Protein AF-A0A930AHE6-F1 (afdb_monomer)

Solvent-accessible surface area (backbone atoms only — not comparable to full-atom values): 8699 Å² total; per-residue (Å²): 134,91,76,77,96,69,81,55,49,76,44,73,29,73,94,49,61,91,55,92,74,78,66,90,91,61,75,57,57,47,76,39,71,47,41,75,77,70,24,64,49,73,49,77,50,75,38,43,70,76,59,51,76,72,59,57,76,68,35,44,32,42,35,38,33,62,46,99,82,72,46,78,48,77,48,74,24,33,27,71,43,67,54,94,60,65,51,80,49,100,93,43,50,27,28,49,36,34,23,41,35,74,51,53,74,72,48,22,72,71,58,67,87,90,74,70,66,51,76,45,76,52,86,72,86,78,54,72,66,58,52,54,49,29,64,73,67,72,59,130

Sequence (140 aa):
AITAMEDGILHLNPETAGANLVPEGKVLAQLYPVLTTEKKVTITTYVTSKDVSSLKQGETIRFTALDENNKEFVLTSTISNIDSNATKTEKGNFFKVEAETSLTDEQAEKLRYGIEGRAVVITGRKTYFNYYLDLFLRRD

pLDDT: mean 89.66, std 6.18, range [55.16, 97.5]

Radius of gyration: 20.26 Å; Cα contacts (8 Å, |Δi|>4): 206; chains: 1; bounding box: 39×32×69 Å

Structure (mmCIF, N/CA/C/O backbone):
data_AF-A0A930AHE6-F1
#
_entry.id   AF-A0A930AHE6-F1
#
loop_
_atom_site.group_PDB
_atom_site.id
_atom_site.type_symbol
_atom_site.label_atom_id
_atom_site.label_alt_id
_atom_site.label_comp_id
_atom_site.label_asym_id
_atom_site.label_entity_id
_atom_site.label_seq_id
_atom_site.pdbx_PDB_ins_code
_atom_site.Cartn_x
_atom_site.Cartn_y
_atom_site.Cartn_z
_atom_site.occupancy
_atom_site.B_iso_or_equiv
_atom_site.auth_seq_id
_atom_site.auth_comp_id
_atom_site.auth_asym_id
_atom_site.auth_atom_id
_atom_site.pdbx_PDB_model_num
ATOM 1 N N . ALA A 1 1 ? 4.603 3.781 -33.735 1.00 77.12 1 ALA A N 1
ATOM 2 C CA . ALA A 1 1 ? 5.556 3.497 -32.645 1.00 77.12 1 ALA A CA 1
ATOM 3 C C . ALA A 1 1 ? 4.760 3.386 -31.356 1.00 77.12 1 ALA A C 1
ATOM 5 O O . ALA A 1 1 ? 3.791 4.120 -31.218 1.00 77.12 1 ALA A O 1
ATOM 6 N N . ILE A 1 2 ? 5.110 2.453 -30.473 1.00 84.38 2 ILE A N 1
ATOM 7 C CA . ILE A 1 2 ? 4.479 2.333 -29.154 1.00 84.38 2 ILE A CA 1
ATOM 8 C C . ILE A 1 2 ? 5.240 3.270 -28.218 1.00 84.38 2 ILE A C 1
ATOM 10 O O . ILE A 1 2 ? 6.467 3.209 -28.170 1.00 84.38 2 ILE A O 1
ATOM 14 N N . THR A 1 3 ? 4.530 4.157 -27.528 1.00 88.94 3 THR A N 1
ATOM 15 C CA . THR A 1 3 ? 5.118 5.187 -26.663 1.00 88.94 3 THR A CA 1
ATOM 16 C C . THR A 1 3 ? 4.431 5.183 -25.306 1.00 88.94 3 THR A C 1
ATOM 18 O O . THR A 1 3 ? 3.224 4.957 -25.226 1.00 88.94 3 THR A O 1
ATOM 21 N N . ALA A 1 4 ? 5.193 5.445 -24.246 1.00 88.25 4 ALA A N 1
ATOM 22 C CA . ALA A 1 4 ? 4.637 5.695 -22.923 1.00 88.25 4 ALA A CA 1
ATOM 23 C C . ALA A 1 4 ? 4.014 7.100 -22.857 1.00 88.25 4 ALA A C 1
ATOM 25 O O . ALA A 1 4 ? 4.445 8.002 -23.574 1.00 88.25 4 ALA A O 1
ATOM 26 N N . MET A 1 5 ? 2.993 7.271 -22.014 1.00 86.75 5 MET A N 1
ATOM 27 C CA . MET A 1 5 ? 2.359 8.577 -21.773 1.00 86.75 5 MET A CA 1
ATOM 28 C C . MET A 1 5 ? 3.099 9.412 -20.723 1.00 86.75 5 MET A C 1
ATOM 30 O O . MET A 1 5 ? 2.914 10.623 -20.676 1.00 86.75 5 MET A O 1
ATOM 34 N N . GLU A 1 6 ? 3.915 8.763 -19.894 1.00 85.56 6 GLU A N 1
ATOM 35 C CA . GLU A 1 6 ? 4.613 9.358 -18.757 1.00 85.56 6 GLU A CA 1
ATOM 36 C C . GLU A 1 6 ? 6.051 8.828 -18.689 1.00 85.56 6 GLU A C 1
ATOM 38 O O . GLU A 1 6 ? 6.382 7.815 -19.318 1.00 85.56 6 GLU A O 1
ATOM 43 N N . ASP A 1 7 ? 6.892 9.513 -17.918 1.00 86.38 7 ASP A N 1
ATOM 44 C CA . ASP A 1 7 ? 8.259 9.087 -17.630 1.00 86.38 7 ASP A CA 1
ATOM 45 C C . ASP A 1 7 ? 8.283 8.075 -16.476 1.00 86.38 7 ASP A C 1
ATOM 47 O O . ASP A 1 7 ? 7.474 8.125 -15.549 1.00 86.38 7 ASP A O 1
ATOM 51 N N . GLY A 1 8 ? 9.236 7.143 -16.499 1.00 88.50 8 GLY A N 1
ATOM 52 C CA . GLY A 1 8 ? 9.329 6.135 -15.450 1.00 88.50 8 GLY A CA 1
ATOM 53 C C . GLY A 1 8 ? 10.387 5.067 -15.685 1.00 88.50 8 GLY A C 1
ATOM 54 O O . GLY A 1 8 ? 11.153 5.096 -16.648 1.00 88.50 8 GLY A O 1
ATOM 55 N N . ILE A 1 9 ? 10.408 4.094 -14.780 1.00 89.06 9 ILE A N 1
ATOM 56 C CA . ILE A 1 9 ? 11.221 2.887 -14.879 1.00 89.06 9 ILE A CA 1
ATOM 57 C C . ILE A 1 9 ? 10.420 1.841 -15.650 1.00 89.06 9 ILE A C 1
ATOM 59 O O . ILE A 1 9 ? 9.356 1.400 -15.211 1.00 89.06 9 ILE A O 1
ATOM 63 N N . LEU A 1 10 ? 10.945 1.440 -16.805 1.00 90.06 10 LEU A N 1
ATOM 64 C CA . LEU A 1 10 ? 10.328 0.435 -17.660 1.00 90.06 10 LEU A CA 1
ATOM 65 C C . LEU A 1 10 ? 10.661 -0.977 -17.163 1.00 90.06 10 LEU A C 1
ATOM 67 O O . LEU A 1 10 ? 11.825 -1.371 -17.114 1.00 90.06 10 LEU A O 1
ATOM 71 N N . HIS A 1 11 ? 9.631 -1.758 -16.856 1.00 89.50 11 HIS A N 1
ATOM 72 C CA . HIS A 1 11 ? 9.728 -3.182 -16.562 1.00 89.50 11 HIS A CA 1
ATOM 73 C C . HIS A 1 11 ? 9.187 -3.987 -17.748 1.00 89.50 11 HIS A C 1
ATOM 75 O O . HIS A 1 11 ? 7.983 -4.009 -18.000 1.00 89.50 11 HIS A O 1
ATOM 81 N N . LEU A 1 12 ? 10.076 -4.620 -18.514 1.00 89.88 12 LEU A N 1
ATOM 82 C CA . LEU A 1 12 ? 9.696 -5.397 -19.696 1.00 89.88 12 LEU A CA 1
ATOM 83 C C . LEU A 1 12 ? 9.004 -6.701 -19.294 1.00 89.88 12 LEU A C 1
ATOM 85 O O . LEU A 1 12 ? 9.465 -7.386 -18.386 1.00 89.88 12 LEU A O 1
ATOM 89 N N . ASN A 1 13 ? 7.942 -7.075 -20.011 1.00 89.75 13 ASN A N 1
ATOM 90 C CA . ASN A 1 13 ? 7.317 -8.377 -19.829 1.00 89.75 13 ASN A CA 1
ATOM 91 C C . ASN A 1 13 ? 8.217 -9.471 -20.444 1.00 89.75 13 ASN A C 1
ATOM 93 O O . ASN A 1 13 ? 8.412 -9.471 -21.668 1.00 89.75 13 ASN A O 1
ATOM 97 N N . PRO A 1 14 ? 8.730 -10.426 -19.643 1.00 88.69 14 PRO A N 1
ATOM 98 C CA . PRO A 1 14 ? 9.581 -11.503 -20.144 1.00 88.69 14 PRO A CA 1
ATOM 99 C C . PRO A 1 14 ? 8.890 -12.372 -21.199 1.00 88.69 14 PRO A C 1
ATOM 101 O O . PRO A 1 14 ? 9.547 -12.861 -22.112 1.00 88.69 14 PRO A O 1
ATOM 104 N N . GLU A 1 15 ? 7.566 -12.538 -21.116 1.00 88.44 15 GLU A N 1
ATOM 105 C CA . GLU A 1 15 ? 6.795 -13.384 -22.039 1.00 88.44 15 GLU A CA 1
ATOM 106 C C . GLU A 1 15 ? 6.773 -12.848 -23.474 1.00 88.44 15 GLU A C 1
ATOM 108 O O . GLU A 1 15 ? 6.549 -13.598 -24.421 1.00 88.44 15 GLU A O 1
ATOM 113 N N . THR A 1 16 ? 6.979 -11.542 -23.638 1.00 86.81 16 THR A N 1
ATOM 114 C CA . THR A 1 16 ? 6.998 -10.867 -24.941 1.00 86.81 16 THR A CA 1
ATOM 115 C C . THR A 1 16 ? 8.395 -10.383 -25.323 1.00 86.81 16 THR A C 1
ATOM 117 O O . THR A 1 16 ? 8.568 -9.757 -26.369 1.00 86.81 16 THR A O 1
ATOM 120 N N . ALA A 1 17 ? 9.404 -10.646 -24.488 1.00 83.62 17 ALA A N 1
ATOM 121 C CA . ALA A 1 17 ? 10.763 -10.179 -24.712 1.00 83.62 17 ALA A CA 1
ATOM 122 C C . ALA A 1 17 ? 11.369 -10.840 -25.963 1.00 83.62 17 ALA A C 1
ATOM 124 O O . ALA A 1 17 ? 11.448 -12.061 -26.066 1.00 83.62 17 ALA A O 1
ATOM 125 N N . GLY A 1 18 ? 11.794 -10.022 -26.931 1.00 82.06 18 GLY A N 1
ATOM 126 C CA . GLY A 1 18 ? 12.395 -10.493 -28.185 1.00 82.06 18 GLY A CA 1
ATOM 127 C C . GLY A 1 18 ? 11.403 -11.050 -29.216 1.00 82.06 18 GLY A C 1
ATOM 128 O O . GLY A 1 18 ? 11.829 -11.532 -30.265 1.00 82.06 18 GLY A O 1
ATOM 129 N N . ALA A 1 19 ? 10.094 -10.981 -28.955 1.00 84.75 19 ALA A N 1
ATOM 130 C CA . ALA A 1 19 ? 9.081 -11.388 -29.920 1.00 84.75 19 ALA A CA 1
ATOM 131 C C . ALA A 1 19 ? 8.931 -10.340 -31.037 1.00 84.75 19 ALA A C 1
ATOM 133 O O . ALA A 1 19 ? 8.713 -9.160 -30.776 1.00 84.75 19 ALA A O 1
ATOM 134 N N . ASN A 1 20 ? 8.982 -10.786 -32.295 1.00 84.19 20 ASN A N 1
ATOM 135 C CA . ASN A 1 20 ? 8.735 -9.922 -33.460 1.00 84.19 20 ASN A CA 1
ATOM 136 C C . ASN A 1 20 ? 7.241 -9.678 -33.721 1.00 84.19 20 ASN A C 1
ATOM 138 O O . ASN A 1 20 ? 6.882 -8.758 -34.453 1.00 84.19 20 ASN A O 1
ATOM 142 N N . LEU A 1 21 ? 6.370 -10.520 -33.159 1.00 88.62 21 LEU A N 1
ATOM 143 C CA . LEU A 1 21 ? 4.924 -10.430 -33.306 1.00 88.62 21 LEU A CA 1
ATOM 144 C C . LEU A 1 21 ? 4.273 -10.741 -31.961 1.00 88.62 21 LEU A C 1
ATOM 146 O O . LEU A 1 21 ? 4.506 -11.802 -31.384 1.00 88.62 21 LEU A O 1
ATOM 150 N N . VAL A 1 22 ? 3.471 -9.801 -31.468 1.00 88.75 22 VAL A N 1
ATOM 151 C CA . VAL A 1 22 ? 2.757 -9.910 -30.195 1.00 88.75 22 VAL A CA 1
ATOM 152 C C . VAL A 1 22 ? 1.273 -9.639 -30.458 1.00 88.75 22 VAL A C 1
ATOM 154 O O . VAL A 1 22 ? 0.965 -8.661 -31.141 1.00 88.75 22 VAL A O 1
ATOM 157 N N . PRO A 1 23 ? 0.350 -10.486 -29.962 1.00 90.62 23 PRO A N 1
ATOM 158 C CA . PRO A 1 23 ? -1.082 -10.257 -30.115 1.00 90.62 23 PRO A CA 1
ATOM 159 C C . PRO A 1 23 ? -1.528 -8.930 -29.498 1.00 90.62 23 PRO A C 1
ATOM 161 O O . PRO A 1 23 ? -1.035 -8.524 -28.442 1.00 90.62 23 PRO A O 1
ATOM 164 N N . GLU A 1 24 ? -2.509 -8.285 -30.124 1.00 89.81 24 GLU A N 1
ATOM 165 C CA . GLU A 1 24 ? -3.134 -7.090 -29.565 1.00 89.81 24 GLU A CA 1
ATOM 166 C C . GLU A 1 24 ? -3.746 -7.391 -28.188 1.00 89.81 24 GLU A C 1
ATOM 168 O O . GLU A 1 24 ? -4.320 -8.456 -27.954 1.00 89.81 24 GLU A O 1
ATOM 173 N N . GLY A 1 25 ? -3.568 -6.462 -27.248 1.00 88.38 25 GLY A N 1
ATOM 174 C CA . GLY A 1 25 ? -4.003 -6.618 -25.860 1.00 88.38 25 GLY A CA 1
ATOM 175 C C . GLY A 1 25 ? -3.036 -7.397 -24.961 1.00 88.38 25 GLY A C 1
ATOM 176 O O . GLY A 1 25 ? -3.229 -7.412 -23.746 1.00 88.38 25 GLY A O 1
ATOM 177 N N . LYS A 1 26 ? -1.967 -8.005 -25.496 1.00 90.56 26 LYS A N 1
ATOM 178 C CA . LYS A 1 26 ? -0.927 -8.612 -24.655 1.00 90.56 26 LYS A CA 1
ATOM 179 C C . LYS A 1 26 ? 0.003 -7.530 -24.095 1.00 90.56 26 LYS A C 1
ATOM 181 O O . LYS A 1 26 ? 0.514 -6.686 -24.826 1.00 90.56 26 LYS A O 1
ATOM 186 N N . VAL A 1 27 ? 0.234 -7.571 -22.783 1.00 90.75 27 VAL A N 1
ATOM 187 C CA . VAL A 1 27 ? 1.105 -6.616 -22.079 1.00 90.75 27 VAL A CA 1
ATOM 188 C C . VAL A 1 27 ? 2.552 -6.776 -22.549 1.00 90.75 27 VAL A C 1
ATOM 190 O O . VAL A 1 27 ? 3.098 -7.872 -22.462 1.00 90.75 27 VAL A O 1
ATOM 193 N N . LEU A 1 28 ? 3.169 -5.682 -23.002 1.00 90.94 28 LEU A N 1
ATOM 194 C CA . LEU A 1 28 ? 4.573 -5.643 -23.441 1.00 90.94 28 LEU A CA 1
ATOM 195 C C . LEU A 1 28 ? 5.536 -5.249 -22.319 1.00 90.94 28 LEU A C 1
ATOM 197 O O . LEU A 1 28 ? 6.650 -5.759 -22.227 1.00 90.94 28 LEU A O 1
ATOM 201 N N . ALA A 1 29 ? 5.113 -4.301 -21.487 1.00 90.00 29 ALA A N 1
ATOM 202 C CA . ALA A 1 29 ? 5.888 -3.753 -20.389 1.00 90.00 29 ALA A CA 1
ATOM 203 C C . ALA A 1 29 ? 4.960 -3.026 -19.409 1.00 90.00 29 ALA A C 1
ATOM 205 O O . ALA A 1 29 ? 3.835 -2.662 -19.758 1.00 90.00 29 ALA A O 1
ATOM 206 N N . GLN A 1 30 ? 5.456 -2.795 -18.202 1.00 90.12 30 GLN A N 1
ATOM 207 C CA . GLN A 1 30 ? 4.848 -1.945 -17.187 1.00 90.12 30 GLN A CA 1
ATOM 208 C C . GLN A 1 30 ? 5.765 -0.752 -16.935 1.00 90.12 30 GLN A C 1
ATOM 210 O O . GLN A 1 30 ? 6.987 -0.889 -16.947 1.00 90.12 30 GLN A O 1
ATOM 215 N N . LEU A 1 31 ? 5.177 0.419 -16.720 1.00 90.81 31 LEU A N 1
ATOM 216 C CA . LEU A 1 31 ? 5.914 1.624 -16.373 1.00 90.81 31 LEU A CA 1
ATOM 217 C C . LEU A 1 31 ? 5.657 1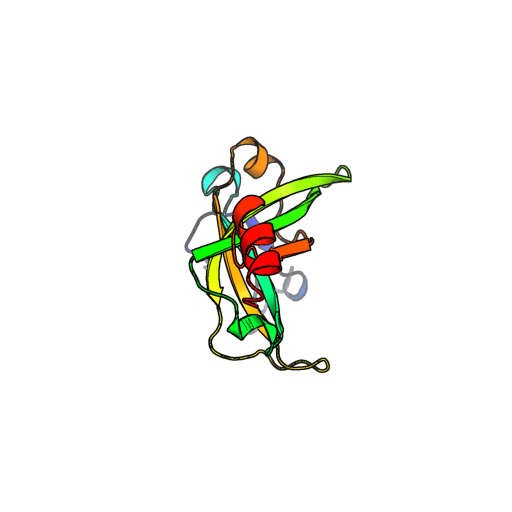.949 -14.905 1.00 90.81 31 LEU A C 1
ATOM 219 O O . LEU A 1 31 ? 4.503 2.055 -14.492 1.00 90.81 31 LEU A O 1
ATOM 223 N N . TYR A 1 32 ? 6.730 2.104 -14.135 1.00 89.75 32 TYR A N 1
ATOM 224 C CA . TYR A 1 32 ? 6.662 2.493 -12.732 1.00 89.75 32 TYR A CA 1
ATOM 225 C C . TYR A 1 32 ? 7.172 3.923 -12.543 1.00 89.75 32 TYR A C 1
ATOM 227 O O . TYR A 1 32 ? 8.270 4.228 -13.015 1.00 89.75 32 TYR A O 1
ATOM 235 N N . PRO A 1 33 ? 6.448 4.791 -11.818 1.00 90.06 33 PRO A N 1
ATOM 236 C CA . PRO A 1 33 ? 6.925 6.140 -11.549 1.00 90.06 33 PRO A CA 1
ATOM 237 C C . PRO A 1 33 ? 8.207 6.130 -10.710 1.00 90.06 33 PRO A C 1
ATOM 239 O O . PRO A 1 33 ? 8.372 5.296 -9.810 1.00 90.06 33 PRO A O 1
ATOM 242 N N . VAL A 1 34 ? 9.120 7.061 -10.989 1.00 90.62 34 VAL A N 1
ATOM 243 C CA . VAL A 1 34 ? 10.399 7.158 -10.273 1.00 90.62 34 VAL A CA 1
ATOM 244 C C . VAL A 1 34 ? 10.152 7.653 -8.847 1.00 90.62 34 VAL A C 1
ATOM 246 O O . VAL A 1 34 ? 9.753 8.797 -8.638 1.00 90.62 34 VAL A O 1
ATOM 249 N N . LEU A 1 35 ? 10.429 6.801 -7.855 1.00 91.06 35 LEU A N 1
ATOM 250 C CA . LEU A 1 35 ? 10.141 7.082 -6.442 1.00 91.06 35 LEU A CA 1
ATOM 251 C C . LEU A 1 35 ? 10.841 8.336 -5.911 1.00 91.06 35 LEU A C 1
ATOM 253 O O . LEU A 1 35 ? 10.248 9.067 -5.125 1.00 91.06 35 LEU A O 1
ATOM 257 N N . THR A 1 36 ? 12.074 8.604 -6.346 1.00 90.25 36 THR A N 1
ATOM 258 C CA . THR A 1 36 ? 12.848 9.784 -5.924 1.00 90.25 36 THR A CA 1
ATOM 259 C C . THR A 1 36 ? 12.264 11.100 -6.439 1.00 90.25 36 THR A C 1
ATOM 261 O O . THR A 1 36 ? 12.458 12.132 -5.798 1.00 90.25 36 THR A O 1
ATOM 264 N N . THR A 1 37 ? 11.510 11.063 -7.542 1.00 90.44 37 THR A N 1
ATOM 265 C CA . THR A 1 37 ? 10.839 12.233 -8.125 1.00 90.44 37 THR A CA 1
ATOM 266 C C . THR A 1 37 ? 9.414 12.368 -7.597 1.00 90.44 37 THR A C 1
ATOM 268 O O . THR A 1 37 ? 9.084 13.376 -6.979 1.00 90.44 37 THR A O 1
ATOM 271 N N . GLU A 1 38 ? 8.585 11.338 -7.788 1.00 90.75 38 GLU A N 1
ATOM 272 C CA . GLU A 1 38 ? 7.153 11.390 -7.462 1.00 90.75 38 GLU A CA 1
ATOM 273 C C . GLU A 1 38 ? 6.883 11.313 -5.961 1.00 90.75 38 GLU A C 1
ATOM 275 O O . GLU A 1 38 ? 5.899 11.861 -5.466 1.00 90.75 38 GLU A O 1
ATOM 280 N N . LYS A 1 39 ? 7.746 10.601 -5.222 1.00 92.50 39 LYS A N 1
ATOM 281 C CA . LYS A 1 39 ? 7.654 10.388 -3.770 1.00 92.50 39 LYS A CA 1
ATOM 282 C C . LYS A 1 39 ? 6.277 9.939 -3.286 1.00 92.50 39 LYS A C 1
ATOM 284 O O . LYS A 1 39 ? 5.963 10.123 -2.117 1.00 92.50 39 LYS A O 1
ATOM 289 N N . LYS A 1 40 ? 5.445 9.346 -4.138 1.00 93.19 40 LYS A N 1
ATOM 290 C CA . LYS A 1 40 ? 4.108 8.873 -3.786 1.00 93.19 40 LYS A CA 1
ATOM 291 C C . LYS A 1 40 ? 4.034 7.375 -4.005 1.00 93.19 40 LYS A C 1
ATOM 293 O O . LYS A 1 40 ? 4.435 6.881 -5.055 1.00 93.19 40 LYS A O 1
ATOM 298 N N . VAL A 1 41 ? 3.518 6.657 -3.013 1.00 94.38 41 VAL A N 1
ATOM 299 C CA . VAL A 1 41 ? 3.331 5.206 -3.100 1.00 94.38 41 VAL A CA 1
ATOM 300 C C . VAL A 1 41 ? 1.969 4.783 -2.590 1.00 94.38 41 VAL A C 1
ATOM 302 O O . VAL A 1 41 ? 1.392 5.414 -1.702 1.00 94.38 41 VAL A O 1
ATOM 305 N N . THR A 1 42 ? 1.503 3.665 -3.139 1.00 96.19 42 THR A N 1
ATOM 306 C CA . THR A 1 42 ? 0.252 3.017 -2.759 1.00 96.19 42 THR A CA 1
ATOM 307 C C . THR A 1 42 ? 0.559 1.665 -2.138 1.00 96.19 42 THR A C 1
ATOM 309 O O . THR A 1 42 ? 1.160 0.796 -2.769 1.00 96.19 42 THR A O 1
ATOM 312 N N . ILE A 1 43 ? 0.121 1.470 -0.901 1.00 95.94 43 ILE A N 1
ATOM 313 C CA . ILE A 1 43 ? 0.108 0.172 -0.235 1.00 95.94 43 ILE A CA 1
ATOM 314 C C . ILE A 1 43 ? -1.236 -0.478 -0.527 1.00 95.94 43 ILE A C 1
ATOM 316 O O . ILE A 1 43 ? -2.286 0.095 -0.245 1.00 95.94 43 ILE A O 1
ATOM 320 N N . THR A 1 44 ? -1.189 -1.688 -1.075 1.00 96.44 44 THR A N 1
ATOM 321 C CA . THR A 1 44 ? -2.374 -2.507 -1.335 1.00 96.44 44 THR A CA 1
ATOM 322 C C . THR A 1 44 ? -2.437 -3.640 -0.323 1.00 96.44 44 THR A C 1
ATOM 324 O O . THR A 1 44 ? -1.453 -4.348 -0.119 1.00 96.44 44 THR A O 1
ATOM 327 N N . THR A 1 45 ? -3.596 -3.838 0.295 1.00 95.12 45 THR A N 1
ATOM 328 C CA . THR A 1 45 ? -3.863 -4.985 1.167 1.00 95.12 45 THR A CA 1
ATOM 329 C C . THR A 1 45 ? -5.254 -5.553 0.905 1.00 95.12 45 THR A C 1
ATOM 331 O O . THR A 1 45 ? -6.098 -4.904 0.289 1.00 95.12 45 THR A O 1
ATOM 334 N N . TYR A 1 46 ? -5.491 -6.776 1.370 1.00 93.88 46 TYR A N 1
ATOM 335 C CA . TYR A 1 46 ? -6.761 -7.476 1.227 1.00 93.88 46 TYR A CA 1
ATOM 336 C C . TYR A 1 46 ? -7.318 -7.823 2.602 1.00 93.88 46 TYR A C 1
ATOM 338 O O . TYR A 1 46 ? -6.641 -8.447 3.420 1.00 93.88 46 TYR A O 1
ATOM 346 N N . VAL A 1 47 ? -8.564 -7.434 2.850 1.00 93.25 47 VAL A N 1
ATOM 347 C CA . VAL A 1 47 ? -9.246 -7.633 4.135 1.00 93.25 47 VAL A CA 1
ATOM 348 C C . VAL A 1 47 ? -10.491 -8.489 3.962 1.00 93.25 47 VAL A C 1
ATOM 350 O O . VAL A 1 47 ? -11.087 -8.539 2.887 1.00 93.25 47 VAL A O 1
ATOM 353 N N . THR A 1 48 ? -10.891 -9.199 5.013 1.00 92.62 48 THR A N 1
ATOM 354 C CA . THR A 1 48 ? -12.055 -10.087 4.945 1.00 92.62 48 THR A CA 1
ATOM 355 C C . THR A 1 48 ? -13.363 -9.296 4.907 1.00 92.62 48 THR A C 1
ATOM 357 O O . THR A 1 48 ? -13.432 -8.143 5.334 1.00 92.62 48 THR A O 1
ATOM 360 N N . SER A 1 49 ? -14.444 -9.948 4.467 1.00 88.94 49 SER A N 1
ATOM 361 C CA . SER A 1 49 ? -15.793 -9.356 4.494 1.00 88.94 49 SER A CA 1
ATOM 362 C C . SER A 1 49 ? -16.262 -8.961 5.902 1.00 88.94 49 SER A C 1
ATOM 364 O O . SER A 1 49 ? -17.079 -8.057 6.046 1.00 88.94 49 SER A O 1
ATOM 366 N N . LYS A 1 50 ? -15.758 -9.630 6.946 1.00 89.12 50 LYS A N 1
ATOM 367 C CA . LYS A 1 50 ? -16.067 -9.284 8.337 1.00 89.12 50 LYS A CA 1
ATOM 368 C C . LYS A 1 50 ? -15.379 -7.977 8.728 1.00 89.12 50 LYS A C 1
ATOM 370 O O . LYS A 1 50 ? -16.023 -7.081 9.270 1.00 89.12 50 LYS A O 1
ATOM 375 N N . ASP A 1 51 ? -14.092 -7.867 8.419 1.00 88.94 51 ASP A N 1
ATOM 376 C CA . ASP A 1 51 ? -13.252 -6.785 8.932 1.00 88.94 51 ASP A CA 1
ATOM 377 C C . ASP A 1 51 ? -13.437 -5.485 8.139 1.00 88.94 51 ASP A C 1
ATOM 379 O O . ASP A 1 51 ? -13.407 -4.406 8.730 1.00 88.94 51 ASP A O 1
ATOM 383 N N . VAL A 1 52 ? -13.727 -5.576 6.830 1.00 91.00 52 VAL A N 1
ATOM 384 C CA . VAL A 1 52 ? -13.936 -4.404 5.955 1.00 91.00 52 VAL A CA 1
ATOM 385 C C . VAL A 1 52 ? -15.032 -3.469 6.473 1.00 91.00 52 VAL A C 1
ATOM 387 O O . VAL A 1 52 ? -14.926 -2.258 6.324 1.00 91.00 52 VAL A O 1
ATOM 390 N N . SER A 1 53 ? -16.053 -4.016 7.142 1.00 87.50 53 SER A N 1
ATOM 391 C CA . SER A 1 53 ? -17.174 -3.245 7.698 1.00 87.50 53 SER A CA 1
ATOM 392 C C . SER A 1 53 ? -16.763 -2.251 8.788 1.00 87.50 53 SER A C 1
ATOM 394 O O . SER A 1 53 ? -17.482 -1.287 9.046 1.00 87.50 53 SER A O 1
ATOM 396 N N . SER A 1 54 ? -15.607 -2.477 9.419 1.00 87.56 54 SER A N 1
ATOM 397 C CA . SER A 1 54 ? -15.060 -1.588 10.443 1.00 87.56 54 SER A CA 1
ATOM 398 C C . SER A 1 54 ? -14.103 -0.539 9.882 1.00 87.56 54 SER A C 1
ATOM 400 O O . SER A 1 54 ? -13.756 0.386 10.611 1.00 87.56 54 SER A O 1
ATOM 402 N N . LEU A 1 55 ? -13.702 -0.663 8.612 1.00 91.88 55 LEU A N 1
ATOM 403 C CA . LEU A 1 55 ? -12.727 0.221 7.986 1.00 91.88 55 LEU A CA 1
ATOM 404 C C . LEU A 1 55 ? -13.384 1.423 7.319 1.00 91.88 55 LEU A C 1
ATOM 406 O O . LEU A 1 55 ? -14.486 1.336 6.771 1.00 91.88 55 LEU A O 1
ATOM 410 N N . LYS A 1 56 ? -12.674 2.550 7.322 1.00 92.75 56 LYS A N 1
ATOM 411 C CA . LYS A 1 56 ? -13.120 3.787 6.676 1.00 92.75 56 LYS A CA 1
ATOM 412 C C . LYS A 1 56 ? -11.991 4.453 5.904 1.00 92.75 56 LYS A C 1
ATOM 414 O O . LYS A 1 56 ? -10.831 4.448 6.312 1.00 92.75 56 LYS A O 1
ATOM 419 N N . GLN A 1 57 ? -12.358 5.096 4.800 1.00 93.88 57 GLN A N 1
ATOM 420 C CA . GLN A 1 57 ? -11.458 6.006 4.100 1.00 93.88 57 GLN A CA 1
ATOM 421 C C . GLN A 1 57 ? -10.978 7.103 5.067 1.00 93.88 57 GLN A C 1
ATOM 423 O O . GLN A 1 57 ? -11.757 7.612 5.875 1.00 93.88 57 GLN A O 1
ATOM 428 N N . GLY A 1 58 ? -9.693 7.447 5.001 1.00 93.31 58 GLY A N 1
ATOM 429 C CA . GLY A 1 58 ? -9.054 8.394 5.917 1.00 93.31 58 GLY A CA 1
ATOM 430 C C . GLY A 1 58 ? -8.433 7.770 7.172 1.00 93.31 58 GLY A C 1
ATOM 431 O O . GLY A 1 58 ? -7.686 8.455 7.872 1.00 93.31 58 GLY A O 1
ATOM 432 N N . GLU A 1 59 ? -8.680 6.490 7.467 1.00 93.75 59 GLU A N 1
ATOM 433 C CA . GLU A 1 59 ? -7.992 5.810 8.569 1.00 93.75 59 GLU A CA 1
ATOM 434 C C . GLU A 1 59 ? -6.507 5.587 8.266 1.00 93.75 59 GLU A C 1
ATOM 436 O O . GLU A 1 59 ? -6.069 5.537 7.116 1.00 93.75 59 GLU A O 1
ATOM 441 N N . THR A 1 60 ? -5.707 5.458 9.323 1.00 95.19 60 THR A N 1
ATOM 442 C CA . THR A 1 60 ? -4.264 5.260 9.195 1.00 95.19 60 THR A CA 1
ATOM 443 C C . THR A 1 60 ? -3.928 3.778 9.072 1.00 95.19 60 THR A C 1
ATOM 445 O O . THR A 1 60 ? -4.312 2.976 9.922 1.00 95.19 60 THR A O 1
ATOM 448 N N . ILE A 1 61 ? -3.124 3.426 8.072 1.00 95.38 61 ILE A N 1
ATOM 449 C CA . ILE A 1 61 ? -2.457 2.131 7.953 1.00 95.38 61 ILE A CA 1
ATOM 450 C C . ILE A 1 61 ? -0.978 2.297 8.281 1.00 95.38 61 ILE A C 1
ATOM 452 O O . ILE A 1 61 ? -0.285 3.145 7.718 1.00 95.38 61 ILE A O 1
ATOM 456 N N . ARG A 1 62 ? -0.479 1.444 9.176 1.00 96.31 62 ARG A N 1
ATOM 457 C CA . ARG A 1 62 ? 0.950 1.272 9.423 1.00 96.31 62 ARG A CA 1
ATOM 458 C C . ARG A 1 62 ? 1.442 0.046 8.668 1.00 96.31 62 ARG A C 1
ATOM 460 O O . ARG A 1 62 ? 1.067 -1.074 9.011 1.00 96.31 62 ARG A O 1
ATOM 467 N N . PHE A 1 63 ? 2.281 0.269 7.668 1.00 96.19 63 PHE A N 1
ATOM 468 C CA . PHE A 1 63 ? 2.965 -0.781 6.929 1.00 96.19 63 PHE A CA 1
ATOM 469 C C . PHE A 1 63 ? 4.379 -0.960 7.474 1.00 96.19 63 PHE A C 1
ATOM 471 O O . PHE A 1 63 ? 5.104 0.015 7.650 1.00 96.19 63 PHE A O 1
ATOM 478 N N . THR A 1 64 ? 4.751 -2.202 7.749 1.00 95.56 64 THR A N 1
ATOM 479 C CA . THR A 1 64 ? 6.065 -2.596 8.249 1.00 95.56 64 THR A CA 1
ATOM 480 C C . THR A 1 64 ? 6.649 -3.639 7.309 1.00 95.56 64 THR A C 1
ATOM 482 O O . THR A 1 64 ? 6.016 -4.676 7.099 1.00 95.56 64 THR A O 1
ATOM 485 N N . ALA A 1 65 ? 7.854 -3.409 6.798 1.00 93.62 65 ALA A N 1
ATOM 486 C CA . ALA A 1 65 ? 8.568 -4.367 5.959 1.00 93.62 65 ALA A CA 1
ATOM 487 C C . ALA A 1 65 ? 10.078 -4.311 6.208 1.00 93.62 65 ALA A C 1
ATOM 489 O O . ALA A 1 65 ? 10.565 -3.451 6.943 1.00 93.62 65 ALA A O 1
ATOM 490 N N . LEU A 1 66 ? 10.800 -5.258 5.614 1.00 90.88 66 LEU A N 1
ATOM 491 C CA . LEU A 1 66 ? 12.258 -5.313 5.633 1.00 90.88 66 LEU A CA 1
ATOM 492 C C . LEU A 1 66 ? 12.805 -4.760 4.315 1.00 90.88 66 LEU A C 1
ATOM 494 O O . LEU A 1 66 ? 12.249 -5.034 3.252 1.00 90.88 66 LEU A O 1
ATOM 498 N N . ASP A 1 67 ? 13.878 -3.979 4.391 1.00 84.69 67 ASP A N 1
ATOM 499 C CA . ASP A 1 67 ? 14.646 -3.568 3.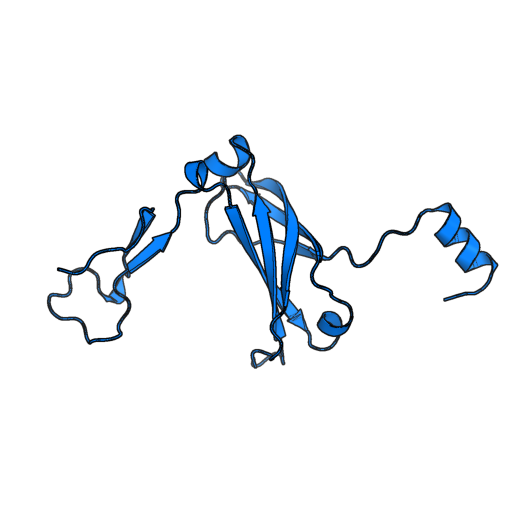218 1.00 84.69 67 ASP A CA 1
ATOM 500 C C . ASP A 1 67 ? 15.585 -4.691 2.731 1.00 84.69 67 ASP A C 1
ATOM 502 O O . ASP A 1 67 ? 15.683 -5.764 3.331 1.00 84.69 67 ASP A O 1
ATOM 506 N N . GLU A 1 68 ? 16.320 -4.428 1.648 1.00 81.00 68 GLU A N 1
ATOM 507 C CA . GLU A 1 68 ? 17.306 -5.362 1.076 1.00 81.00 68 GLU A CA 1
ATOM 508 C C . GLU A 1 68 ? 18.426 -5.755 2.063 1.00 81.00 68 GLU A C 1
ATOM 510 O O . GLU A 1 68 ? 19.095 -6.769 1.877 1.00 81.00 68 GLU A O 1
ATOM 515 N N . ASN A 1 69 ? 18.624 -4.980 3.135 1.00 86.00 69 ASN A N 1
ATOM 516 C CA . ASN A 1 69 ? 19.617 -5.214 4.181 1.00 86.00 69 ASN A CA 1
ATOM 517 C C . ASN A 1 69 ? 19.006 -5.835 5.451 1.00 86.00 69 ASN A C 1
ATOM 519 O O . ASN A 1 69 ? 19.639 -5.793 6.510 1.00 86.00 69 ASN A O 1
ATOM 523 N N . ASN A 1 70 ? 17.787 -6.384 5.375 1.00 85.94 70 ASN A N 1
ATOM 524 C CA . ASN A 1 70 ? 17.017 -6.900 6.512 1.00 85.94 70 ASN A CA 1
ATOM 525 C C . ASN A 1 70 ? 16.770 -5.866 7.626 1.00 85.94 70 ASN A C 1
ATOM 527 O O . ASN A 1 70 ? 16.571 -6.234 8.787 1.00 85.94 70 ASN A O 1
ATOM 531 N N . LYS A 1 71 ? 16.777 -4.569 7.307 1.00 89.56 71 LYS A N 1
ATOM 532 C CA . LYS A 1 71 ? 16.407 -3.511 8.250 1.00 89.56 71 LYS A CA 1
ATOM 533 C C . LYS A 1 71 ? 14.922 -3.223 8.136 1.00 89.56 71 LYS A C 1
ATOM 535 O O . LYS A 1 71 ? 14.390 -3.028 7.046 1.00 89.56 71 LYS A O 1
ATOM 540 N N . GLU A 1 72 ? 14.259 -3.174 9.283 1.00 91.44 72 GLU A N 1
ATOM 541 C CA . GLU A 1 72 ? 12.846 -2.826 9.347 1.00 91.44 72 GLU A CA 1
ATOM 542 C C . GLU A 1 72 ? 12.640 -1.347 9.008 1.00 91.44 72 GLU A C 1
ATOM 544 O O . GLU A 1 72 ? 13.323 -0.468 9.539 1.00 91.44 72 GLU A O 1
ATOM 549 N N . PHE A 1 73 ? 11.658 -1.074 8.155 1.00 91.94 73 PHE A N 1
ATOM 550 C CA . PHE A 1 73 ? 11.152 0.266 7.912 1.00 91.94 73 PHE A CA 1
ATOM 551 C C . PHE A 1 73 ? 9.635 0.303 8.076 1.00 91.94 73 PHE A C 1
ATOM 553 O O . PHE A 1 73 ? 8.931 -0.703 7.945 1.00 91.94 73 PHE A O 1
ATOM 560 N N . VAL A 1 74 ? 9.131 1.499 8.378 1.00 94.31 74 VAL A N 1
ATOM 561 C CA . VAL A 1 74 ? 7.712 1.735 8.630 1.00 94.31 74 VAL A CA 1
ATOM 562 C C . VAL A 1 74 ? 7.211 2.859 7.737 1.00 94.31 74 VAL A C 1
ATOM 564 O O . VAL A 1 74 ? 7.792 3.943 7.708 1.00 94.31 74 VAL A O 1
ATOM 567 N N . LEU A 1 75 ? 6.094 2.612 7.056 1.00 95.06 75 LEU A N 1
ATOM 568 C CA . LEU A 1 75 ? 5.345 3.614 6.310 1.00 95.06 75 LEU A CA 1
ATOM 569 C C . LEU A 1 75 ? 4.004 3.855 7.000 1.00 95.06 75 LEU A C 1
ATOM 571 O O . LEU A 1 75 ? 3.218 2.932 7.219 1.00 95.06 75 LEU A O 1
ATOM 575 N N . THR A 1 76 ? 3.747 5.112 7.349 1.00 95.81 76 THR A N 1
ATOM 576 C CA . THR A 1 76 ? 2.441 5.548 7.854 1.00 95.81 76 THR A CA 1
ATOM 577 C C . THR A 1 76 ? 1.662 6.129 6.688 1.00 95.81 76 THR A C 1
ATOM 579 O O . THR A 1 76 ? 2.134 7.057 6.037 1.00 95.81 76 THR A O 1
ATOM 582 N N . SER A 1 77 ? 0.499 5.554 6.409 1.00 95.94 77 SER A N 1
ATOM 583 C CA . SER A 1 77 ? -0.273 5.821 5.194 1.00 95.94 77 SER A CA 1
ATOM 584 C C . SER A 1 77 ? -1.738 6.022 5.526 1.00 95.94 77 SER A C 1
ATOM 586 O O . SER A 1 77 ? -2.202 5.584 6.579 1.00 95.94 77 SER A O 1
ATOM 588 N N . THR A 1 78 ? -2.471 6.660 4.627 1.00 97.12 78 THR A N 1
ATOM 589 C CA . THR A 1 78 ? -3.892 6.959 4.816 1.00 97.12 78 THR A CA 1
ATOM 590 C C . THR A 1 78 ? -4.709 6.159 3.817 1.00 97.12 78 THR A C 1
ATOM 592 O O . THR A 1 78 ? -4.390 6.184 2.631 1.00 97.12 78 THR A O 1
ATOM 595 N N . ILE A 1 79 ? -5.756 5.464 4.276 1.00 96.62 79 ILE A N 1
ATOM 596 C CA . ILE A 1 79 ? -6.667 4.726 3.392 1.00 96.62 79 ILE A CA 1
ATOM 597 C C . ILE A 1 79 ? -7.283 5.704 2.395 1.00 96.62 79 ILE A C 1
ATOM 599 O O . ILE A 1 79 ? -8.046 6.593 2.779 1.00 96.62 79 ILE A O 1
ATOM 603 N N . SER A 1 80 ? -6.952 5.520 1.122 1.00 97.25 80 SER A N 1
ATOM 604 C CA . SER A 1 80 ? -7.442 6.320 0.006 1.00 97.25 80 SER A CA 1
ATOM 605 C C . SER A 1 80 ? -8.627 5.654 -0.679 1.00 97.25 80 SER A C 1
ATOM 607 O O . SER A 1 80 ? -9.500 6.366 -1.163 1.00 97.25 80 SER A O 1
ATOM 609 N N . ASN A 1 81 ? -8.701 4.321 -0.685 1.00 97.06 81 ASN A N 1
ATOM 610 C CA . ASN A 1 81 ? -9.789 3.581 -1.315 1.00 97.06 81 ASN A CA 1
ATOM 611 C C . ASN A 1 81 ? -10.055 2.240 -0.608 1.00 97.06 81 ASN A C 1
ATOM 613 O O . ASN A 1 81 ? -9.145 1.586 -0.096 1.00 97.06 81 ASN A O 1
ATOM 617 N N . ILE A 1 82 ? -11.325 1.842 -0.591 1.00 96.00 82 ILE A N 1
ATOM 618 C CA . ILE A 1 82 ? -11.794 0.517 -0.184 1.00 96.00 82 ILE A CA 1
ATOM 619 C C . ILE A 1 82 ? -12.758 0.077 -1.277 1.00 96.00 82 ILE A C 1
ATOM 621 O O . ILE A 1 82 ? -13.776 0.735 -1.499 1.00 96.00 82 ILE A O 1
ATOM 625 N N . ASP A 1 83 ? -12.446 -1.024 -1.954 1.00 95.62 83 ASP A N 1
ATOM 626 C CA . ASP A 1 83 ? -13.306 -1.521 -3.021 1.00 95.62 83 ASP A CA 1
ATOM 627 C C . ASP A 1 83 ? -14.705 -1.837 -2.481 1.00 95.62 83 ASP A C 1
ATOM 629 O O . ASP A 1 83 ? -14.872 -2.408 -1.404 1.00 95.62 83 ASP A O 1
ATOM 633 N N . SER A 1 84 ? -15.736 -1.490 -3.249 1.00 91.44 84 SER A N 1
ATOM 634 C CA . SER A 1 84 ? -17.131 -1.771 -2.889 1.00 91.44 84 SER A CA 1
ATOM 635 C C . SER A 1 84 ? -17.530 -3.230 -3.125 1.00 91.44 84 SER A C 1
ATO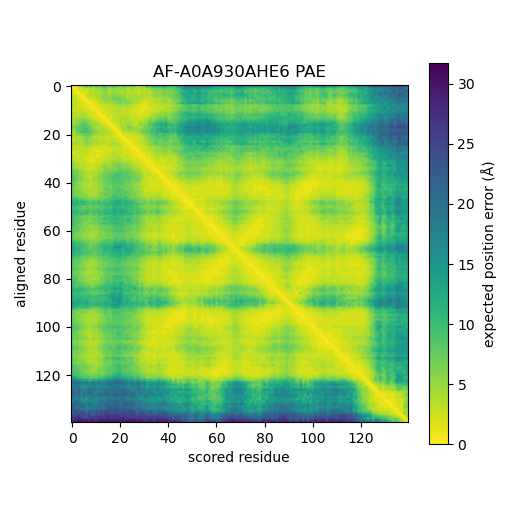M 637 O O . SER A 1 84 ? -18.518 -3.702 -2.565 1.00 91.44 84 SER A O 1
ATOM 639 N N . ASN A 1 85 ? -16.757 -3.954 -3.938 1.00 93.62 85 ASN A N 1
ATOM 640 C CA . ASN A 1 85 ? -17.003 -5.341 -4.311 1.00 93.62 85 ASN A CA 1
ATOM 641 C C . ASN A 1 85 ? -15.857 -6.241 -3.849 1.00 93.62 85 ASN A C 1
ATOM 643 O O . ASN A 1 85 ? -14.686 -5.871 -3.912 1.00 93.62 85 ASN A O 1
ATOM 647 N N . ALA A 1 86 ? -16.195 -7.463 -3.439 1.00 93.38 86 ALA A N 1
ATOM 648 C CA . ALA A 1 86 ? -15.197 -8.443 -3.045 1.00 93.38 86 ALA A CA 1
ATOM 649 C C . ALA A 1 86 ? -14.574 -9.155 -4.254 1.00 93.38 86 ALA A C 1
ATOM 651 O O . ALA A 1 86 ? -15.270 -9.605 -5.168 1.00 93.38 86 ALA A O 1
ATOM 652 N N . THR A 1 87 ? -13.267 -9.375 -4.178 1.00 93.81 87 THR A N 1
ATOM 653 C CA . THR A 1 87 ? -12.548 -10.364 -4.979 1.00 93.81 87 THR A CA 1
ATOM 654 C C . THR A 1 87 ? -12.789 -11.751 -4.384 1.00 93.81 87 THR A C 1
ATOM 656 O O . THR A 1 87 ? -12.480 -12.011 -3.216 1.00 93.81 87 THR A O 1
ATOM 659 N N . LYS A 1 88 ? -13.369 -12.653 -5.181 1.00 92.06 88 LYS A N 1
ATOM 660 C CA . LYS A 1 88 ? -13.616 -14.041 -4.773 1.00 92.06 88 LYS A CA 1
ATOM 661 C C . LYS A 1 88 ? -12.332 -14.854 -4.890 1.00 92.06 88 LYS A C 1
ATOM 663 O O . LYS A 1 88 ? -11.711 -14.878 -5.947 1.00 92.06 88 LYS A O 1
ATOM 668 N N . THR A 1 89 ? -11.973 -15.554 -3.822 1.00 90.06 89 THR A N 1
ATOM 669 C CA . THR A 1 89 ? -10.842 -16.489 -3.787 1.00 90.06 89 THR A CA 1
ATOM 670 C C . THR A 1 89 ? -11.298 -17.831 -3.220 1.00 90.06 89 THR A C 1
ATOM 672 O O . THR A 1 89 ? -12.352 -17.915 -2.587 1.00 90.06 89 THR A O 1
ATOM 675 N N . GLU A 1 90 ? -10.486 -18.877 -3.371 1.00 89.62 90 GLU A N 1
ATOM 676 C CA . GLU A 1 90 ? -10.744 -20.185 -2.745 1.00 89.62 90 GLU A CA 1
ATOM 677 C C . GLU A 1 90 ? -10.873 -20.096 -1.215 1.00 89.62 90 GLU A C 1
ATOM 679 O O . GLU A 1 90 ? -11.598 -20.871 -0.598 1.00 89.62 90 GLU A O 1
ATOM 684 N N . LYS A 1 91 ? -10.195 -19.119 -0.596 1.00 88.31 91 LYS A N 1
ATOM 685 C CA . LYS A 1 91 ? -10.188 -18.890 0.857 1.00 88.31 91 LYS A CA 1
ATOM 686 C C . LYS A 1 91 ? -11.287 -17.929 1.325 1.00 88.31 91 LYS A C 1
ATOM 688 O O . LYS A 1 91 ? -11.323 -17.577 2.501 1.00 88.31 91 LYS A O 1
ATOM 693 N N . GLY A 1 92 ? -12.172 -17.500 0.423 1.00 89.75 92 GLY A N 1
ATOM 694 C CA . GLY A 1 92 ? -13.288 -16.606 0.714 1.00 89.75 92 GLY A CA 1
ATOM 695 C C . GLY A 1 92 ? -13.226 -15.271 -0.026 1.00 89.75 92 GLY A C 1
ATOM 696 O O . GLY A 1 92 ? -12.464 -15.080 -0.976 1.00 89.75 92 GLY A O 1
ATOM 697 N N . ASN A 1 93 ? -14.079 -14.350 0.413 1.00 93.38 93 ASN A N 1
ATOM 698 C CA . ASN A 1 93 ? -14.278 -13.043 -0.203 1.00 93.38 93 ASN A CA 1
ATOM 699 C C . ASN A 1 93 ? -13.411 -11.984 0.482 1.00 93.38 93 ASN A C 1
ATOM 701 O O . ASN A 1 93 ? -13.581 -11.721 1.681 1.00 93.38 93 ASN A O 1
ATOM 705 N N . PHE A 1 94 ? -12.540 -11.351 -0.300 1.00 94.75 94 PHE A N 1
ATOM 706 C CA . PHE A 1 94 ? -11.632 -10.312 0.168 1.00 94.75 94 PHE A CA 1
ATOM 707 C C . PHE A 1 94 ? -11.911 -8.981 -0.515 1.00 94.75 94 PHE A C 1
ATOM 709 O O . PHE A 1 94 ? -12.176 -8.929 -1.710 1.00 94.75 94 PHE A O 1
ATOM 716 N N . PHE A 1 95 ? -11.812 -7.902 0.243 1.00 95.44 95 PHE A N 1
ATOM 717 C CA . PHE A 1 95 ? -11.934 -6.540 -0.251 1.00 95.44 95 PHE A CA 1
ATOM 718 C C . PHE A 1 95 ? -10.547 -5.925 -0.356 1.00 95.44 95 PHE A C 1
ATOM 720 O O . PHE A 1 95 ? -9.744 -6.043 0.574 1.00 95.44 95 PHE A O 1
ATOM 727 N N . LYS A 1 96 ? -10.262 -5.297 -1.494 1.00 96.12 96 LYS A N 1
ATOM 728 C CA . LYS A 1 96 ? -9.012 -4.578 -1.704 1.00 96.12 96 LYS A CA 1
ATOM 729 C C . LYS A 1 96 ? -9.086 -3.237 -0.978 1.00 96.12 96 LYS A C 1
ATOM 731 O O . LYS A 1 96 ? -10.081 -2.522 -1.073 1.00 96.12 96 LYS A O 1
ATOM 736 N N . VAL A 1 97 ? -8.030 -2.919 -0.246 1.00 96.12 97 VAL A N 1
ATOM 737 C CA . VAL A 1 97 ? -7.851 -1.652 0.462 1.00 96.12 97 VAL A CA 1
ATOM 738 C C . VAL A 1 97 ? -6.553 -1.036 -0.020 1.00 96.12 97 VAL A C 1
ATOM 740 O O . VAL A 1 97 ? -5.508 -1.690 -0.024 1.00 96.12 97 VAL A O 1
ATOM 743 N N . GLU A 1 98 ? -6.627 0.227 -0.409 1.00 97.50 98 GLU A N 1
ATOM 744 C CA . GLU A 1 98 ? -5.491 1.007 -0.872 1.00 97.50 98 GLU A CA 1
ATOM 745 C C . GLU A 1 98 ? -5.248 2.154 0.099 1.00 97.50 98 GLU A C 1
ATOM 747 O O . GLU A 1 98 ? -6.173 2.856 0.518 1.00 97.50 98 GLU A O 1
ATOM 752 N N . ALA A 1 99 ? -3.988 2.326 0.479 1.00 97.38 99 ALA A N 1
ATOM 753 C CA . ALA A 1 99 ? -3.545 3.442 1.288 1.00 97.38 99 ALA A CA 1
ATOM 754 C C . ALA A 1 99 ? -2.396 4.161 0.599 1.00 97.38 99 ALA A C 1
ATOM 756 O O . ALA A 1 99 ? -1.463 3.531 0.108 1.00 97.38 99 ALA A O 1
ATOM 757 N N . GLU A 1 10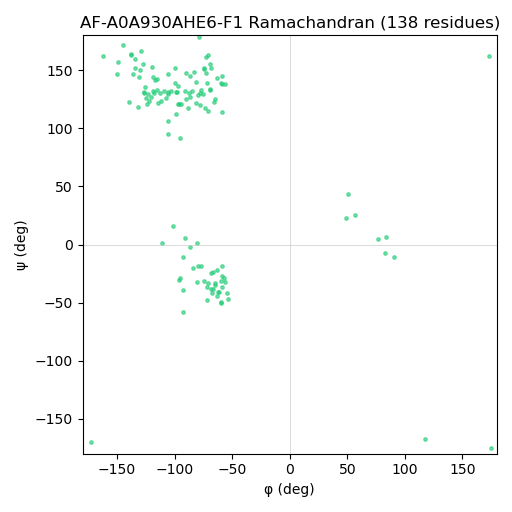0 ? -2.455 5.484 0.595 1.00 97.06 100 GLU A N 1
ATOM 758 C CA . GLU A 1 100 ? -1.443 6.331 -0.021 1.00 97.06 100 GLU A CA 1
ATOM 759 C C . GLU A 1 100 ? -0.569 6.990 1.041 1.00 97.06 100 GLU A C 1
ATOM 761 O O . GLU A 1 100 ? -1.027 7.336 2.137 1.00 97.06 100 GLU A O 1
ATOM 766 N N . THR A 1 101 ? 0.702 7.183 0.702 1.00 95.75 101 THR A N 1
ATOM 767 C CA . THR A 1 101 ? 1.620 7.990 1.501 1.00 95.75 101 THR A CA 1
ATOM 768 C C . THR A 1 101 ? 2.667 8.669 0.635 1.00 95.75 101 THR A C 1
ATOM 770 O O . THR A 1 101 ? 2.975 8.220 -0.474 1.00 95.75 101 THR A O 1
ATOM 773 N N . SER A 1 102 ? 3.210 9.758 1.170 1.00 95.25 102 SER A N 1
ATOM 774 C CA . SER A 1 102 ? 4.356 10.450 0.602 1.00 95.25 102 SER A CA 1
ATOM 775 C C . SER A 1 102 ? 5.637 10.005 1.301 1.00 95.25 102 SER A C 1
ATOM 777 O O . SER A 1 102 ? 5.685 9.899 2.526 1.00 95.25 102 SER A O 1
ATOM 779 N N . LEU A 1 103 ? 6.677 9.756 0.516 1.00 94.25 103 LEU A N 1
ATOM 780 C CA . LEU A 1 103 ? 7.984 9.317 0.977 1.00 94.25 103 LEU A CA 1
ATOM 781 C C . LEU A 1 103 ? 8.868 10.509 1.342 1.00 94.25 103 LEU A C 1
ATOM 783 O O . LEU A 1 103 ? 8.852 11.549 0.679 1.00 94.25 103 LEU A O 1
ATOM 787 N N . THR A 1 104 ? 9.701 10.327 2.363 1.00 93.62 104 THR A N 1
ATOM 788 C CA . THR A 1 104 ? 10.876 11.183 2.564 1.00 93.62 104 THR A CA 1
ATOM 789 C C . THR A 1 104 ? 11.935 10.891 1.497 1.00 93.62 104 THR A C 1
ATOM 791 O O . THR A 1 104 ? 11.906 9.832 0.869 1.00 93.62 104 THR A O 1
ATOM 794 N N . ASP A 1 105 ? 12.902 11.795 1.308 1.00 92.62 105 ASP A N 1
ATOM 795 C CA . ASP A 1 105 ? 14.032 11.568 0.390 1.00 92.62 105 ASP A CA 1
ATOM 796 C C . ASP A 1 105 ? 14.762 10.252 0.691 1.00 92.62 105 ASP A C 1
ATOM 798 O O . ASP A 1 105 ? 14.959 9.422 -0.193 1.00 92.62 105 ASP A O 1
ATOM 802 N N . GLU A 1 106 ? 15.057 10.002 1.969 1.00 89.31 106 GLU A N 1
ATOM 803 C CA . GLU A 1 106 ? 15.719 8.769 2.402 1.00 89.31 106 GLU A CA 1
ATOM 804 C C . GLU A 1 106 ? 14.889 7.515 2.079 1.00 89.31 106 GLU A C 1
ATOM 806 O O . GLU A 1 106 ? 15.431 6.493 1.652 1.00 89.31 106 GLU A O 1
ATOM 811 N N . GLN A 1 107 ? 13.568 7.576 2.278 1.00 89.88 107 GLN A N 1
ATOM 812 C CA . GLN A 1 107 ? 12.679 6.462 1.956 1.00 89.88 107 GLN A CA 1
ATOM 813 C C . GLN A 1 107 ? 12.610 6.232 0.447 1.00 89.88 107 GLN A C 1
ATOM 815 O O . GLN A 1 107 ? 12.657 5.088 0.009 1.00 89.88 107 GLN A O 1
ATOM 820 N N . ALA A 1 108 ? 12.533 7.296 -0.349 1.00 91.75 108 ALA A N 1
ATOM 821 C CA . ALA A 1 108 ? 12.431 7.209 -1.799 1.00 91.75 108 ALA A CA 1
ATOM 822 C C . ALA A 1 108 ? 13.678 6.596 -2.458 1.00 91.75 108 ALA A C 1
ATOM 824 O O . ALA A 1 108 ? 13.556 5.875 -3.448 1.00 91.75 108 ALA A O 1
ATOM 825 N N . GLU A 1 109 ? 14.868 6.826 -1.897 1.00 89.25 109 GLU A N 1
ATOM 826 C CA . GLU A 1 109 ? 16.117 6.232 -2.392 1.00 89.25 109 GLU A CA 1
ATOM 827 C C . GLU A 1 109 ? 16.223 4.727 -2.103 1.00 89.25 109 GLU A C 1
ATOM 829 O O . GLU A 1 109 ? 16.750 3.963 -2.922 1.00 89.25 109 GLU A O 1
ATOM 834 N N . LYS A 1 110 ? 15.717 4.288 -0.944 1.00 87.00 110 LYS A N 1
ATOM 835 C CA . LYS A 1 110 ? 15.873 2.912 -0.441 1.00 87.00 110 LYS A CA 1
ATOM 836 C C . LYS A 1 110 ? 14.702 1.994 -0.786 1.00 87.00 110 LYS A C 1
ATOM 838 O O . LYS A 1 110 ? 14.894 0.789 -0.912 1.00 87.00 110 LYS A O 1
ATOM 843 N N . LEU A 1 111 ? 13.498 2.540 -0.932 1.00 89.25 111 LEU A N 1
ATOM 844 C CA . LEU A 1 111 ? 12.295 1.759 -1.199 1.00 89.25 111 LEU A CA 1
ATOM 845 C C . LEU A 1 111 ? 12.289 1.228 -2.639 1.00 89.25 111 LEU A C 1
ATOM 847 O O . LEU A 1 111 ? 12.784 1.864 -3.573 1.00 89.25 111 LEU A O 1
ATOM 851 N N . ARG A 1 112 ? 11.693 0.050 -2.821 1.00 87.88 112 ARG A N 1
ATOM 852 C CA . ARG A 1 112 ? 11.443 -0.575 -4.122 1.00 87.88 112 ARG A CA 1
ATOM 853 C C . ARG A 1 112 ? 9.984 -1.011 -4.207 1.00 87.88 112 ARG A C 1
ATOM 855 O O . ARG A 1 112 ? 9.364 -1.330 -3.193 1.00 87.88 112 ARG A O 1
ATOM 862 N N . TYR A 1 113 ? 9.434 -1.021 -5.417 1.00 90.12 113 TYR A N 1
ATOM 863 C CA . TYR A 1 113 ? 8.101 -1.573 -5.653 1.00 90.12 113 TYR A CA 1
ATOM 864 C C . TYR A 1 113 ? 8.099 -3.094 -5.470 1.00 90.12 113 TYR A C 1
ATOM 866 O O . TYR A 1 113 ? 9.109 -3.754 -5.700 1.00 90.12 113 TYR A O 1
ATOM 874 N N . GLY A 1 114 ? 6.948 -3.643 -5.078 1.00 88.81 114 GLY A N 1
ATOM 875 C CA . GLY A 1 114 ? 6.764 -5.089 -4.912 1.00 88.81 114 GLY A CA 1
ATOM 876 C C . GLY A 1 114 ? 7.222 -5.652 -3.565 1.00 88.81 114 GLY A C 1
ATOM 877 O O . GLY A 1 114 ? 7.193 -6.864 -3.387 1.00 88.81 114 GLY A O 1
ATOM 878 N N . ILE A 1 115 ? 7.623 -4.805 -2.611 1.00 91.31 115 ILE A N 1
ATOM 879 C CA . ILE A 1 115 ? 7.944 -5.253 -1.251 1.00 91.31 115 ILE A CA 1
ATOM 880 C C . ILE A 1 115 ? 6.666 -5.698 -0.535 1.00 91.31 115 ILE A C 1
ATOM 882 O O . ILE A 1 115 ? 5.666 -4.978 -0.499 1.00 91.31 115 ILE A O 1
ATOM 886 N N . GLU A 1 116 ? 6.741 -6.863 0.097 1.00 93.69 116 GLU A N 1
ATOM 887 C CA . GLU A 1 116 ? 5.692 -7.397 0.955 1.00 93.69 116 GLU A CA 1
ATOM 888 C C . GLU A 1 116 ? 6.016 -7.157 2.432 1.00 93.69 116 GLU A C 1
ATOM 890 O O . GLU A 1 116 ? 7.172 -7.066 2.849 1.00 93.69 116 GLU A O 1
ATOM 895 N N . GLY A 1 117 ? 4.975 -7.047 3.251 1.00 93.81 117 GLY A N 1
ATOM 896 C CA . GLY A 1 117 ? 5.126 -6.746 4.665 1.00 93.81 117 GLY A CA 1
ATOM 897 C C . GLY A 1 117 ? 3.814 -6.846 5.425 1.00 93.81 117 GLY A C 1
ATOM 898 O O . GLY A 1 117 ? 2.794 -7.311 4.917 1.00 93.81 117 GLY A O 1
ATOM 899 N N . ARG A 1 118 ? 3.836 -6.391 6.674 1.00 95.69 118 ARG A N 1
ATOM 900 C CA . ARG A 1 118 ? 2.674 -6.391 7.561 1.00 95.69 118 ARG A CA 1
ATOM 901 C C . ARG A 1 118 ? 1.981 -5.034 7.521 1.00 95.69 118 ARG A C 1
ATOM 903 O O . ARG A 1 118 ? 2.569 -4.035 7.927 1.00 95.69 118 ARG A O 1
ATOM 910 N N . ALA A 1 119 ? 0.709 -5.017 7.135 1.00 94.44 119 ALA A N 1
ATOM 911 C CA . ALA A 1 119 ? -0.164 -3.854 7.255 1.00 94.44 119 ALA A CA 1
ATOM 912 C C . ALA A 1 119 ? -1.054 -3.969 8.503 1.00 94.44 119 ALA A C 1
ATOM 914 O O . ALA A 1 119 ? -1.688 -4.998 8.729 1.00 94.44 119 ALA A O 1
ATOM 915 N N . VAL A 1 120 ? -1.110 -2.911 9.314 1.00 93.62 120 VAL A N 1
ATOM 916 C CA . VAL A 1 120 ? -1.991 -2.809 10.486 1.00 93.62 120 VAL A CA 1
ATOM 917 C C . VAL A 1 120 ? -2.843 -1.556 10.354 1.00 93.62 120 VAL A C 1
ATOM 919 O O . VAL A 1 120 ? -2.300 -0.452 10.287 1.00 93.62 120 VAL A O 1
ATOM 922 N N . VAL A 1 121 ? -4.165 -1.721 10.337 1.00 91.06 121 VAL A N 1
ATOM 923 C CA . VAL A 1 121 ? -5.108 -0.597 10.307 1.00 91.06 121 VAL A CA 1
ATOM 924 C C . VAL A 1 121 ? -5.363 -0.095 11.725 1.00 91.06 121 VAL A C 1
ATOM 926 O O . VAL A 1 121 ? -5.605 -0.881 12.640 1.00 91.06 121 VAL A O 1
ATOM 929 N N . ILE A 1 122 ? -5.293 1.219 11.917 1.00 86.75 122 ILE A N 1
ATOM 930 C CA . ILE A 1 122 ? -5.560 1.882 13.193 1.00 86.75 122 ILE A CA 1
ATOM 931 C C . ILE A 1 122 ? -7.020 2.353 13.185 1.00 86.75 122 ILE A C 1
ATOM 933 O O . ILE A 1 122 ? -7.309 3.466 12.756 1.00 86.75 122 ILE A O 1
ATOM 937 N N . THR A 1 123 ? -7.927 1.507 13.681 1.00 78.19 123 THR A N 1
ATOM 938 C CA . THR A 1 123 ? -9.392 1.727 13.686 1.00 78.19 123 THR A CA 1
ATOM 939 C C . THR A 1 123 ? -9.893 2.635 14.821 1.00 78.19 123 THR A C 1
ATOM 941 O O . THR A 1 123 ? -11.088 2.884 14.966 1.00 78.19 123 THR A O 1
ATOM 944 N N . GLY A 1 124 ? -8.994 3.150 15.666 1.00 73.44 124 GLY A N 1
ATOM 945 C CA . GLY A 1 124 ? -9.344 4.076 16.741 1.00 73.44 124 GLY A CA 1
ATOM 946 C C . GLY A 1 124 ? -8.179 4.394 17.675 1.00 73.44 124 GLY A C 1
ATOM 947 O O . GLY A 1 124 ? -7.176 3.681 17.726 1.00 73.44 124 GLY A O 1
ATOM 948 N N . ARG A 1 125 ? -8.309 5.486 18.435 1.00 71.00 125 ARG A N 1
ATOM 949 C CA . ARG A 1 125 ? -7.375 5.861 19.508 1.00 71.00 125 ARG A CA 1
ATOM 950 C C . ARG A 1 125 ? -8.151 5.974 20.815 1.00 71.00 125 ARG A C 1
ATOM 952 O O . ARG A 1 125 ? -9.088 6.761 20.902 1.00 71.00 125 ARG A O 1
ATOM 959 N N . LYS A 1 126 ? -7.744 5.219 21.835 1.00 78.19 126 LYS A N 1
ATOM 960 C CA . LYS A 1 126 ? -8.295 5.310 23.193 1.00 78.19 126 LYS A CA 1
ATOM 961 C C . LYS A 1 126 ? -7.181 5.722 24.146 1.00 78.19 126 LYS A C 1
ATOM 963 O O . LYS A 1 126 ? -6.093 5.154 24.107 1.00 78.19 126 LYS A O 1
ATOM 968 N N . THR A 1 127 ? -7.428 6.732 24.975 1.00 76.94 127 THR A N 1
ATOM 969 C CA . THR A 1 127 ? -6.489 7.094 26.044 1.00 76.94 127 THR A CA 1
ATOM 970 C C . THR A 1 127 ? -6.577 6.064 27.168 1.00 76.94 127 THR A C 1
ATOM 972 O O . THR A 1 127 ? -7.638 5.476 27.392 1.00 76.94 127 THR A O 1
ATOM 975 N N . TYR A 1 128 ? -5.482 5.862 27.908 1.00 77.75 128 TYR A N 1
ATOM 97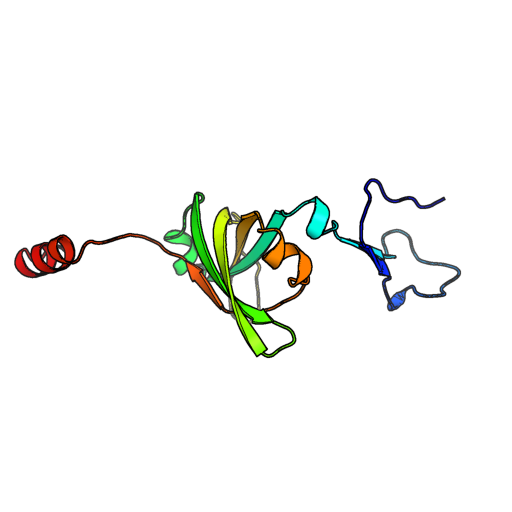6 C CA . TYR A 1 128 ? -5.470 4.952 29.061 1.00 77.75 128 TYR A CA 1
ATOM 977 C C . TYR A 1 128 ? -6.561 5.297 30.082 1.00 77.75 128 TYR A C 1
ATOM 979 O O . TYR A 1 128 ? -7.249 4.405 30.566 1.00 77.75 128 TYR A O 1
ATOM 987 N N . PHE A 1 129 ? -6.776 6.587 30.364 1.00 82.88 129 PHE A N 1
ATOM 988 C CA . PHE A 1 129 ? -7.839 7.029 31.269 1.00 82.88 129 PHE A CA 1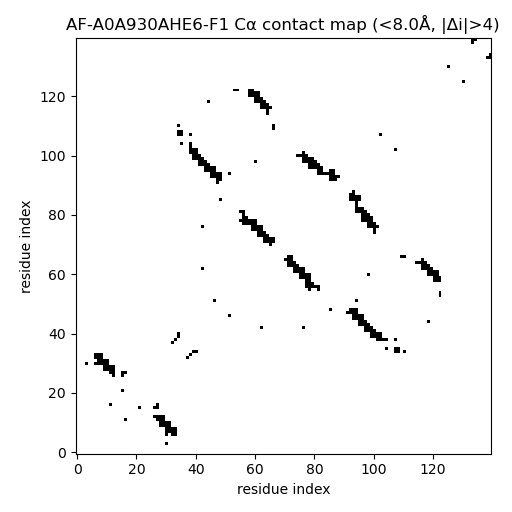
ATOM 989 C C . PHE A 1 129 ? -9.229 6.593 30.785 1.00 82.88 129 PHE A C 1
ATOM 991 O O . PHE A 1 129 ? -9.967 5.976 31.548 1.00 82.88 129 PHE A O 1
ATOM 998 N N . ASN A 1 130 ? -9.558 6.834 29.510 1.00 81.69 130 ASN A N 1
ATOM 999 C CA . ASN A 1 130 ? -10.855 6.444 28.950 1.00 81.69 130 ASN A CA 1
ATOM 1000 C C . ASN A 1 130 ? -11.028 4.920 28.932 1.00 81.69 130 ASN A C 1
ATOM 1002 O O . ASN A 1 130 ? -12.124 4.425 29.157 1.00 81.69 130 ASN A O 1
ATOM 1006 N N . TYR A 1 131 ? -9.951 4.161 28.708 1.00 82.06 131 TYR A N 1
ATOM 1007 C CA . TYR A 1 131 ? -9.989 2.702 28.814 1.00 82.06 131 TYR A CA 1
ATOM 1008 C C . TYR A 1 131 ? -10.404 2.233 30.215 1.00 82.06 131 TYR A C 1
ATOM 1010 O O . TYR A 1 131 ? -11.329 1.431 30.337 1.00 82.06 131 TYR A O 1
ATOM 1018 N N . TYR A 1 132 ? -9.770 2.758 31.268 1.00 84.06 132 TYR A N 1
ATOM 1019 C CA . TYR A 1 132 ? -10.104 2.379 32.643 1.00 84.06 132 TYR A CA 1
ATOM 1020 C C . TYR A 1 132 ? -11.463 2.915 33.101 1.00 84.06 132 TYR A C 1
ATOM 1022 O O . TYR A 1 132 ? -12.153 2.236 33.860 1.00 84.06 132 TYR A O 1
ATOM 1030 N N . LEU A 1 133 ? -11.867 4.097 32.633 1.00 83.69 133 LEU A N 1
ATOM 1031 C CA . LEU A 1 133 ? -13.185 4.653 32.924 1.00 83.69 133 LEU A CA 1
ATOM 1032 C C . LEU A 1 133 ? -14.301 3.774 32.345 1.00 8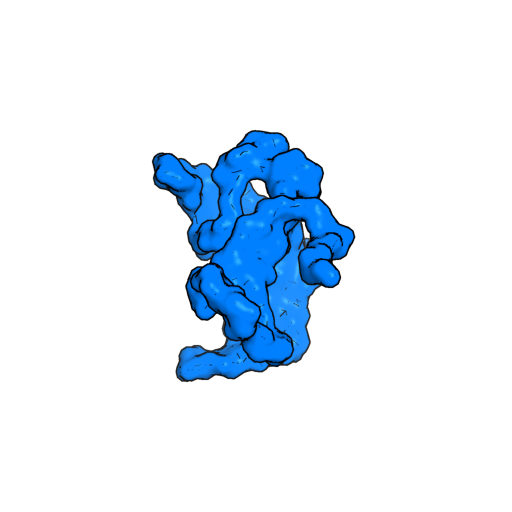3.69 133 LEU A C 1
ATOM 1034 O O . LEU A 1 133 ? -15.258 3.470 33.052 1.00 83.69 133 LEU A O 1
ATOM 1038 N N . ASP A 1 134 ? -14.157 3.312 31.104 1.00 84.06 134 ASP A N 1
ATOM 1039 C CA . ASP A 1 13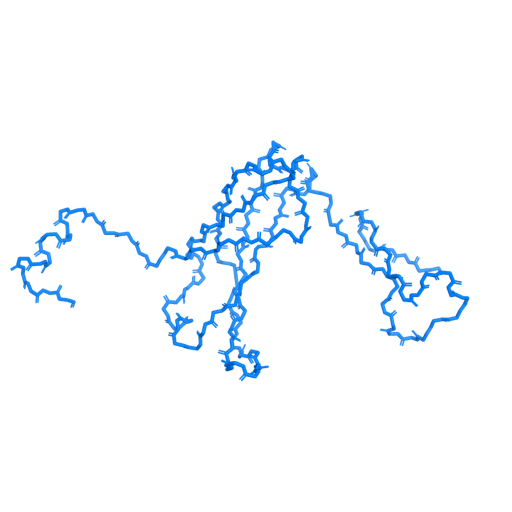4 ? -15.146 2.435 30.468 1.00 84.06 134 ASP A CA 1
ATOM 1040 C C . ASP A 1 134 ? -15.219 1.06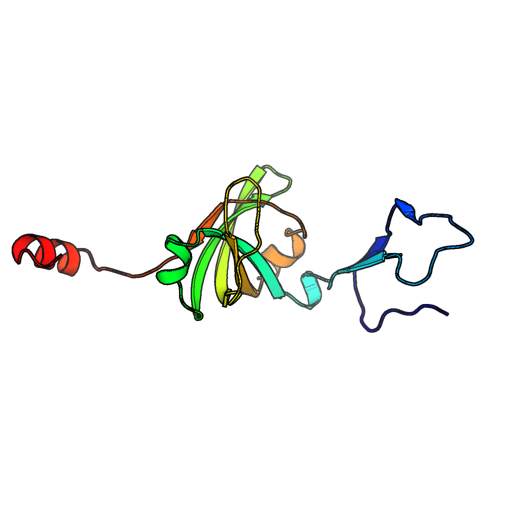5 31.157 1.00 84.06 134 ASP A C 1
ATOM 1042 O O . ASP A 1 134 ? -16.315 0.554 31.400 1.00 84.06 134 ASP A O 1
ATOM 1046 N N . LEU A 1 135 ? -14.067 0.523 31.579 1.00 84.38 135 LEU A N 1
ATOM 1047 C CA . LEU A 1 135 ? -13.994 -0.710 32.369 1.00 84.38 135 LEU A CA 1
ATOM 1048 C C . LEU A 1 135 ? -14.703 -0.559 33.726 1.00 84.38 135 LEU A C 1
ATOM 1050 O O . LEU A 1 135 ? -15.419 -1.460 34.162 1.00 84.38 135 LEU A O 1
ATOM 1054 N N . PHE A 1 136 ? -14.530 0.589 34.388 1.00 85.12 136 PHE A N 1
ATOM 1055 C CA . PHE A 1 136 ? -15.200 0.902 35.650 1.00 85.12 136 PHE A CA 1
ATOM 1056 C C . PHE A 1 136 ? -16.715 1.094 35.469 1.00 85.12 136 PHE A C 1
ATOM 1058 O O . PHE A 1 136 ? -17.502 0.646 36.303 1.00 85.12 136 PHE A O 1
ATOM 1065 N N . LEU A 1 137 ? -17.133 1.726 34.368 1.00 87.62 137 LEU A N 1
ATOM 1066 C CA . LEU A 1 137 ? -18.533 2.036 34.065 1.00 87.62 137 LEU A CA 1
ATOM 1067 C C . LEU A 1 137 ? -19.295 0.905 33.349 1.00 87.62 137 LEU A C 1
ATOM 1069 O O . LEU A 1 137 ? -20.492 1.069 33.111 1.00 87.62 137 LEU A O 1
ATOM 1073 N N . ARG A 1 138 ? -18.645 -0.225 33.024 1.00 82.00 138 ARG A N 1
ATOM 1074 C CA . ARG A 1 138 ? -19.212 -1.356 32.254 1.00 82.00 138 ARG A CA 1
ATOM 1075 C C . ARG A 1 138 ? -19.883 -0.916 30.948 1.00 82.00 138 ARG A C 1
ATOM 1077 O O . ARG A 1 138 ? -20.993 -1.345 30.632 1.00 82.00 138 ARG A O 1
ATOM 1084 N N . ARG A 1 139 ? -19.235 -0.008 30.225 1.00 67.38 139 ARG A N 1
ATOM 1085 C CA . ARG A 1 139 ? -19.666 0.411 28.891 1.00 67.38 139 ARG A CA 1
ATOM 1086 C C . ARG A 1 139 ? -18.708 -0.223 27.894 1.00 67.38 139 ARG A C 1
ATOM 1088 O O . ARG A 1 139 ? -17.616 0.301 27.695 1.00 67.38 139 ARG A O 1
ATOM 1095 N N . ASP A 1 140 ? -19.110 -1.374 27.366 1.00 55.16 140 ASP A N 1
ATOM 1096 C CA . ASP A 1 140 ? -18.474 -1.983 26.196 1.00 55.16 140 ASP A CA 1
ATOM 1097 C C . ASP A 1 140 ? -18.946 -1.280 24.916 1.00 55.16 140 ASP A C 1
ATOM 1099 O O . ASP A 1 140 ? -20.169 -1.012 24.806 1.00 55.16 140 ASP A O 1
#

Mean predicted aligned error: 7.38 Å

Secondary structure (DSSP, 8-state):
----SS--EEEE-GGGTT-S---TT---EEEE--HHHH-EEEEEEEEETTTGGG--TT-EEEEEEE-TTS-EEEEEEEEEEE-SSPEEETTEEEEEEEEEEEPPHHHHHH--TT---EEEEE-----HHHHHHHHHHT--

Nearest PDB structures (foldseek):
  3fpp-assembly1_A  TM=7.123E-01  e=1.146E-02  Escherichia coli
  2rde-assembly1_A  TM=6.080E-01  e=5.806E-01  Vibrio cholerae O395
  3kyg-assembly1_B  TM=6.271E-01  e=3.683E-01  Vibrio cholerae
  4liy-assembly1_A  TM=4.147E-01  e=2.407E+00  Human adenovirus B3
  3l89-assembly2_E  TM=3.921E-01  e=1.711E+00  Human adenovirus 21

Foldseek 3Di:
DDDDPDDADKAADPVCPPPPDDDPPDDGIDGDHQCLPPQKDKDKDKDAPVCLVLDDFQWWKWWWFAFPVRDIDIDIWTFHDWDPAFDQDPVGTIIMIMTMDGHDNVCSVGDDPPTDTDIDTDSDDDDPVNVVVCVVVVPD